Protein AF-A0A973DRN1-F1 (afdb_monomer_lite)

Sequence (180 aa):
MLWFLFCVGLLLAGYFIYGAIVEKIFGINEQRTTPAYTQEDGVDFVPMSTPKVYLVQLLNIAGVGPIFGPIMGALYGPAAMLWIVLGCIFGGAVHDYFAGMLSIRNGGASVPSITGRYLGNGAKHFMNVFAIVLLLLVGVVFVSAPAGMITNLVNDQTGIDMSVTSIVVVIFGYYIVATI

Structure (mmCIF, N/CA/C/O backbone):
data_AF-A0A973DRN1-F1
#
_entry.id   AF-A0A973DRN1-F1
#
loop_
_atom_site.group_PDB
_atom_site.id
_atom_site.type_symbol
_atom_site.label_atom_id
_atom_site.label_alt_id
_atom_site.label_comp_id
_atom_site.label_asym_id
_atom_site.label_entity_id
_atom_site.label_seq_id
_atom_site.pdbx_PDB_ins_code
_atom_site.Cartn_x
_atom_site.Cartn_y
_atom_site.Cartn_z
_atom_site.occupancy
_atom_site.B_iso_or_equiv
_atom_site.auth_seq_id
_atom_site.auth_comp_id
_atom_site.auth_asym_id
_atom_site.auth_atom_id
_atom_site.pdbx_PDB_model_num
ATOM 1 N N . MET A 1 1 ? 4.904 23.291 -12.813 1.00 78.62 1 MET A N 1
ATOM 2 C CA . MET A 1 1 ? 5.218 23.664 -11.415 1.00 78.62 1 MET A CA 1
ATOM 3 C C . MET A 1 1 ? 3.977 24.075 -10.621 1.00 78.62 1 MET A C 1
ATOM 5 O O . MET A 1 1 ? 3.707 23.446 -9.612 1.00 78.62 1 MET A O 1
ATOM 9 N N . LEU A 1 2 ? 3.184 25.057 -11.078 1.00 88.50 2 LEU A N 1
ATOM 10 C CA . LEU A 1 2 ? 2.003 25.547 -10.340 1.00 88.50 2 LEU A CA 1
ATOM 11 C C . LEU A 1 2 ? 0.982 24.447 -9.998 1.00 88.50 2 LEU A C 1
ATOM 13 O O . LEU A 1 2 ? 0.634 24.276 -8.837 1.00 88.50 2 LEU A O 1
ATOM 17 N N . TRP A 1 3 ? 0.560 23.661 -10.995 1.00 87.56 3 TRP A N 1
ATOM 18 C CA . TRP A 1 3 ? -0.372 22.549 -10.787 1.00 87.56 3 TRP A CA 1
ATOM 19 C C . TRP A 1 3 ? 0.146 21.530 -9.774 1.00 87.56 3 TRP A C 1
ATOM 21 O O . TRP A 1 3 ? -0.614 21.060 -8.939 1.00 87.56 3 TRP A O 1
ATOM 31 N N . PHE A 1 4 ? 1.442 21.214 -9.826 1.00 85.31 4 PHE A N 1
ATOM 32 C CA . PHE A 1 4 ? 2.068 20.261 -8.911 1.00 85.31 4 PHE A CA 1
ATOM 33 C C . PHE A 1 4 ? 1.972 20.748 -7.464 1.00 85.31 4 PHE A C 1
ATOM 35 O O . PHE A 1 4 ? 1.470 20.027 -6.607 1.00 85.31 4 PHE A O 1
ATOM 42 N N . LEU A 1 5 ? 2.361 22.000 -7.209 1.00 89.94 5 LEU A N 1
ATOM 43 C CA . LEU A 1 5 ? 2.260 22.604 -5.878 1.00 89.94 5 LEU A CA 1
ATOM 44 C C . LEU A 1 5 ? 0.807 22.705 -5.400 1.00 89.94 5 LEU A C 1
ATOM 46 O O . LEU A 1 5 ? 0.532 22.473 -4.226 1.00 89.94 5 LEU A O 1
ATOM 50 N N . PHE A 1 6 ? -0.130 22.990 -6.306 1.00 92.75 6 PHE A N 1
ATOM 51 C CA . PHE A 1 6 ? -1.557 22.990 -5.995 1.00 92.75 6 PHE A CA 1
ATOM 52 C C . PHE A 1 6 ? -2.053 21.600 -5.565 1.00 92.75 6 PHE A C 1
ATOM 54 O O . PHE A 1 6 ? -2.716 21.473 -4.540 1.00 92.75 6 PHE A O 1
ATOM 61 N N . CYS A 1 7 ? -1.674 20.548 -6.291 1.00 91.06 7 CYS A N 1
ATOM 62 C CA . CYS A 1 7 ? -1.975 19.160 -5.944 1.00 91.06 7 CYS A CA 1
ATOM 63 C C . CYS A 1 7 ? -1.381 18.744 -4.592 1.00 91.06 7 CYS A C 1
ATOM 65 O O . CYS A 1 7 ? -2.070 18.106 -3.799 1.00 91.06 7 CYS A O 1
ATOM 67 N N . VAL A 1 8 ? -0.142 19.145 -4.292 1.00 90.88 8 VAL A N 1
ATOM 68 C CA . VAL A 1 8 ? 0.466 18.934 -2.966 1.00 90.88 8 VAL A CA 1
ATOM 69 C C . VAL A 1 8 ? -0.336 19.662 -1.883 1.00 90.88 8 VAL A C 1
ATOM 71 O O . VAL A 1 8 ? -0.661 19.067 -0.857 1.00 90.88 8 VAL A O 1
ATOM 74 N N . GLY A 1 9 ? -0.719 20.918 -2.127 1.00 95.00 9 GLY A N 1
ATOM 75 C CA . GLY A 1 9 ? -1.577 21.683 -1.223 1.00 95.00 9 GLY A CA 1
ATOM 76 C C . GLY A 1 9 ? -2.928 21.008 -0.970 1.00 95.00 9 GLY A C 1
ATOM 77 O O . GLY A 1 9 ? -3.367 20.942 0.176 1.00 95.00 9 GLY A O 1
ATOM 78 N N . LEU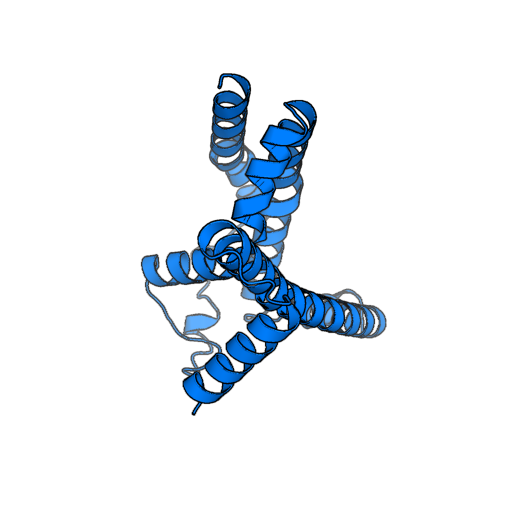 A 1 10 ? -3.555 20.444 -2.007 1.00 95.19 10 LEU A N 1
ATOM 79 C CA . LEU A 1 10 ? -4.798 19.678 -1.881 1.00 95.19 10 LEU A CA 1
ATOM 80 C C . LEU A 1 10 ? -4.624 18.401 -1.058 1.00 95.19 10 LEU A C 1
ATOM 82 O O . LEU A 1 10 ? -5.496 18.103 -0.250 1.00 95.19 10 LEU A O 1
ATOM 86 N N . LEU A 1 11 ? -3.525 17.662 -1.226 1.00 94.00 11 LEU A N 1
ATOM 87 C CA . LEU A 1 11 ? -3.251 16.470 -0.414 1.00 94.00 11 LEU A CA 1
ATOM 88 C C . LEU A 1 11 ? -3.082 16.831 1.068 1.00 94.00 11 LEU A C 1
ATOM 90 O O . LEU A 1 11 ? -3.669 16.174 1.926 1.00 94.00 11 LEU A O 1
ATOM 94 N N . LEU A 1 12 ? -2.344 17.906 1.367 1.00 95.88 12 LEU A N 1
ATOM 95 C CA . LEU A 1 12 ? -2.187 18.408 2.736 1.00 95.88 12 LEU A CA 1
ATOM 96 C C . LEU A 1 12 ? -3.529 18.861 3.324 1.00 95.88 12 LEU A C 1
ATOM 98 O O . LEU A 1 12 ? -3.886 18.464 4.432 1.00 95.88 12 LEU A O 1
ATOM 102 N N . ALA A 1 13 ? -4.303 19.648 2.574 1.00 96.38 13 ALA A N 1
ATOM 103 C CA . ALA A 1 13 ? -5.632 20.080 2.995 1.00 96.38 13 ALA A CA 1
ATOM 104 C C . ALA A 1 13 ? -6.580 18.886 3.195 1.00 96.38 13 ALA A C 1
ATOM 106 O O . ALA A 1 13 ? -7.304 18.836 4.185 1.00 96.38 13 ALA A O 1
ATOM 107 N N . GLY A 1 14 ? -6.545 17.900 2.297 1.00 95.69 14 GLY A N 1
ATOM 108 C CA . GLY A 1 14 ? -7.316 16.664 2.396 1.00 95.69 14 GLY A CA 1
ATOM 109 C C . GLY A 1 14 ? -6.985 15.878 3.662 1.00 95.69 14 GLY A C 1
ATOM 110 O O . GLY A 1 14 ? -7.902 15.459 4.364 1.00 95.69 14 GLY A O 1
ATOM 111 N N . TYR A 1 15 ? -5.702 15.751 4.007 1.00 94.25 15 TYR A N 1
ATOM 112 C CA . TYR A 1 15 ? -5.271 15.097 5.243 1.00 94.25 15 TYR A CA 1
ATOM 113 C C . TYR A 1 15 ? -5.842 15.786 6.492 1.00 94.25 15 TYR A C 1
ATOM 115 O O . TYR A 1 15 ? -6.495 15.136 7.306 1.00 94.25 15 TYR A O 1
ATOM 123 N N . PHE A 1 16 ? -5.659 17.104 6.629 1.00 95.50 16 PHE A N 1
ATOM 124 C CA . PHE A 1 16 ? -6.083 17.819 7.840 1.00 95.50 16 PHE A CA 1
ATOM 125 C C . PHE A 1 16 ? -7.595 18.050 7.929 1.00 95.50 16 PHE A C 1
ATOM 127 O O . PHE A 1 16 ? -8.151 18.023 9.023 1.00 95.50 16 PHE A O 1
ATOM 134 N N . ILE A 1 17 ? -8.267 18.301 6.804 1.00 95.62 17 ILE A N 1
ATOM 135 C CA . ILE A 1 17 ? -9.696 18.636 6.787 1.00 95.62 17 ILE A CA 1
ATOM 136 C C . ILE A 1 17 ? -10.526 17.363 6.651 1.00 95.62 17 ILE A C 1
ATOM 138 O O . ILE A 1 17 ? -11.336 17.043 7.518 1.00 95.62 17 ILE A O 1
ATOM 142 N N . TYR A 1 18 ? -10.339 16.631 5.553 1.00 95.06 18 TYR A N 1
ATOM 143 C CA . TYR A 1 18 ? -11.177 15.479 5.245 1.00 95.06 18 TYR A CA 1
ATOM 144 C C . TYR A 1 18 ? -10.809 14.260 6.095 1.00 95.06 18 TYR A C 1
ATOM 146 O O . TYR A 1 18 ? -11.709 13.561 6.555 1.00 95.06 18 TYR A O 1
ATOM 154 N N . GLY A 1 19 ? -9.523 14.065 6.403 1.00 93.19 19 GLY A N 1
ATOM 155 C CA . GLY A 1 19 ? -9.077 13.048 7.359 1.00 93.19 19 GLY A CA 1
ATOM 156 C C . GLY A 1 19 ? -9.730 13.214 8.735 1.00 93.19 19 GLY A C 1
ATOM 157 O O . GLY A 1 19 ? -10.298 12.258 9.254 1.00 93.19 19 GLY A O 1
ATOM 158 N N . ALA A 1 20 ? -9.775 14.440 9.268 1.00 93.31 20 ALA A N 1
ATOM 159 C CA . ALA A 1 20 ? -10.441 14.728 10.543 1.00 93.31 20 ALA A CA 1
ATOM 160 C C . ALA A 1 20 ? -11.959 14.462 10.499 1.00 93.31 20 ALA A C 1
ATOM 162 O O . ALA A 1 20 ? -12.541 13.957 11.462 1.00 93.31 20 ALA A O 1
ATOM 163 N N . ILE A 1 21 ? -12.619 14.776 9.377 1.00 94.62 21 ILE A N 1
ATOM 164 C CA . ILE A 1 21 ? -14.043 14.458 9.176 1.00 94.62 21 ILE A CA 1
ATOM 165 C C . ILE A 1 21 ? -14.252 12.938 9.183 1.00 94.62 21 ILE A C 1
ATOM 167 O O . ILE A 1 21 ? -15.132 12.441 9.885 1.00 94.62 21 ILE A O 1
ATOM 171 N N . VAL A 1 22 ? -13.440 12.203 8.426 1.00 94.69 22 VAL A N 1
ATOM 172 C CA . VAL A 1 22 ? -13.507 10.742 8.300 1.00 94.69 22 VAL A CA 1
ATOM 173 C C . VAL A 1 22 ? -13.267 10.047 9.641 1.00 94.69 22 VAL A C 1
ATOM 175 O O . VAL A 1 22 ? -14.045 9.169 10.022 1.00 94.69 22 VAL A O 1
ATOM 178 N N . GLU A 1 23 ? -12.247 10.472 10.383 1.00 92.94 23 GLU A N 1
ATOM 179 C CA . GLU A 1 23 ? -11.936 9.958 11.718 1.00 92.94 23 GLU A CA 1
ATOM 180 C C . GLU A 1 23 ? -13.122 10.135 12.674 1.00 92.94 23 GLU A C 1
ATOM 182 O O . GLU A 1 23 ? -13.538 9.193 13.360 1.00 92.94 23 GLU A O 1
ATOM 187 N N . LYS A 1 24 ? -13.736 11.324 12.656 1.00 91.25 24 LYS A N 1
ATOM 188 C CA . LYS A 1 24 ? -14.911 11.631 13.474 1.00 91.25 24 LYS A CA 1
ATOM 189 C C . LYS A 1 24 ? -16.131 10.792 13.087 1.00 91.25 24 LYS A C 1
ATOM 191 O O . LYS A 1 24 ? -16.859 10.355 13.975 1.00 91.25 24 LYS A O 1
ATOM 196 N N . ILE A 1 25 ? -16.359 10.563 11.792 1.00 92.19 25 ILE A N 1
ATOM 197 C CA . ILE A 1 25 ? -17.463 9.722 11.297 1.00 92.19 25 ILE A CA 1
ATOM 198 C C . ILE A 1 25 ? -17.281 8.269 11.748 1.00 92.19 25 ILE A C 1
ATOM 200 O O . ILE A 1 25 ? -18.249 7.625 12.151 1.00 92.19 25 ILE A O 1
ATOM 204 N N . PHE A 1 26 ? -16.056 7.745 11.690 1.00 88.69 26 PHE A N 1
ATOM 205 C CA . PHE A 1 26 ? -15.783 6.363 12.083 1.00 88.69 26 PHE A CA 1
ATOM 206 C C . PHE A 1 26 ? -15.842 6.149 13.607 1.00 88.69 26 PHE A C 1
ATOM 208 O O . PHE A 1 26 ? -16.214 5.064 14.079 1.00 88.69 26 PHE A O 1
ATOM 215 N N . GLY A 1 27 ? -15.465 7.177 14.373 1.00 89.50 27 GLY A N 1
ATOM 216 C CA . GLY A 1 27 ? -15.477 7.187 15.833 1.00 89.50 27 GLY A CA 1
ATOM 217 C C . GLY A 1 27 ? -14.359 6.334 16.427 1.00 89.50 27 GLY A C 1
ATOM 218 O O . GLY A 1 27 ? -14.568 5.173 16.793 1.00 89.50 27 GLY A O 1
ATOM 219 N N . ILE A 1 28 ? -13.150 6.884 16.524 1.00 87.38 28 ILE A N 1
ATOM 220 C CA . ILE A 1 28 ? -12.034 6.191 17.175 1.00 87.38 28 ILE A CA 1
ATOM 221 C C . ILE A 1 28 ? -12.237 6.095 18.692 1.00 87.38 28 ILE A C 1
ATOM 223 O O . ILE A 1 28 ? -12.831 6.968 19.317 1.00 87.38 28 ILE A O 1
ATOM 227 N N . ASN A 1 29 ? -11.738 5.012 19.286 1.00 87.50 29 ASN A N 1
ATOM 228 C CA . ASN A 1 29 ? -11.636 4.876 20.735 1.00 87.50 29 ASN A CA 1
ATOM 229 C C . ASN A 1 29 ? -10.167 4.639 21.088 1.00 87.50 29 ASN A C 1
ATOM 231 O O . ASN A 1 29 ? -9.670 3.524 20.934 1.00 87.50 29 ASN A O 1
ATOM 235 N N . GLU A 1 30 ? -9.502 5.687 21.565 1.00 84.38 30 GLU A N 1
ATOM 236 C CA . GLU A 1 30 ? -8.084 5.673 21.946 1.00 84.38 30 GLU A CA 1
ATOM 237 C C . GLU A 1 30 ? -7.785 4.760 23.143 1.00 84.38 30 GLU A C 1
ATOM 239 O O . GLU A 1 30 ? -6.661 4.298 23.307 1.00 84.38 30 GLU A O 1
ATOM 244 N N . GLN A 1 31 ? -8.789 4.452 23.967 1.00 87.44 31 GLN A N 1
ATOM 245 C CA . GLN A 1 31 ? -8.635 3.592 25.144 1.00 87.44 31 GLN A CA 1
ATOM 246 C C . GLN A 1 31 ? -8.634 2.102 24.778 1.00 87.44 31 GLN A C 1
ATOM 248 O O . GLN A 1 31 ? -8.351 1.253 25.623 1.00 87.44 31 GLN A O 1
ATOM 253 N N . ARG A 1 32 ? -8.984 1.754 23.533 1.00 86.25 32 ARG A N 1
ATOM 254 C CA . ARG A 1 32 ? -8.980 0.366 23.076 1.00 86.25 32 ARG A CA 1
ATOM 255 C C . ARG A 1 32 ? -7.545 -0.078 22.797 1.00 86.25 32 ARG A C 1
ATOM 257 O O . ARG A 1 32 ? -6.902 0.418 21.877 1.00 86.25 32 ARG A O 1
ATOM 264 N N . THR A 1 33 ? -7.090 -1.087 23.531 1.00 90.00 33 THR A N 1
ATOM 265 C CA . THR A 1 33 ? -5.830 -1.774 23.245 1.00 90.00 33 THR A CA 1
ATOM 266 C C . THR A 1 33 ? -5.900 -2.476 21.888 1.00 90.00 33 THR A C 1
ATOM 268 O O . THR A 1 33 ? -6.909 -3.091 21.530 1.00 90.00 33 THR A O 1
ATOM 271 N N . THR A 1 34 ? -4.841 -2.344 21.090 1.00 91.75 34 THR A N 1
ATOM 272 C CA . THR A 1 34 ? -4.790 -2.950 19.757 1.00 91.75 34 THR A CA 1
ATOM 273 C C . THR A 1 34 ? -4.494 -4.452 19.844 1.00 91.75 34 THR A C 1
ATOM 275 O O . THR A 1 34 ? -3.866 -4.902 20.807 1.00 91.75 34 THR A O 1
ATOM 278 N N . PRO A 1 35 ? -4.886 -5.235 18.818 1.00 91.00 35 PRO A N 1
ATOM 279 C CA . PRO A 1 35 ? -4.591 -6.665 18.731 1.00 91.00 35 PRO A CA 1
ATOM 280 C C . PRO A 1 35 ? -3.121 -7.021 18.946 1.00 91.00 35 PRO A C 1
ATOM 282 O O . PRO A 1 35 ? -2.840 -8.056 19.534 1.00 91.00 35 PRO A O 1
ATOM 285 N N . ALA A 1 36 ? -2.207 -6.130 18.550 1.00 90.38 36 ALA A N 1
ATOM 286 C CA . ALA A 1 36 ? -0.772 -6.300 18.751 1.00 90.38 36 ALA A CA 1
ATOM 287 C C . ALA A 1 36 ? -0.386 -6.519 20.224 1.00 90.38 36 ALA A C 1
ATOM 289 O O . ALA A 1 36 ? 0.563 -7.240 20.484 1.00 90.38 36 ALA A O 1
ATOM 290 N N . TYR A 1 37 ? -1.122 -5.928 21.175 1.00 91.06 37 TYR A N 1
ATOM 291 C CA . TYR A 1 37 ? -0.869 -6.085 22.613 1.00 91.06 37 TYR A CA 1
ATOM 292 C C . TYR A 1 37 ? -1.766 -7.136 23.275 1.00 91.06 37 TYR A C 1
ATOM 294 O O . TYR A 1 37 ? -1.409 -7.681 24.313 1.00 91.06 37 TYR A O 1
ATOM 302 N N . THR A 1 38 ? -2.959 -7.398 22.734 1.00 91.81 38 THR A N 1
ATOM 303 C CA . THR A 1 38 ? -3.909 -8.345 23.349 1.00 91.81 38 THR A CA 1
ATOM 304 C C . THR A 1 38 ? -3.744 -9.782 22.860 1.00 91.81 38 THR A C 1
ATOM 306 O O . THR A 1 38 ? -4.225 -10.694 23.522 1.00 91.81 38 THR A O 1
ATOM 309 N N . GLN A 1 39 ? -3.139 -9.981 21.686 1.00 90.69 39 GLN A N 1
ATOM 310 C CA . GLN A 1 39 ? -2.953 -11.281 21.030 1.00 90.69 39 GLN A CA 1
ATOM 311 C C . GLN A 1 39 ? -1.478 -11.515 20.666 1.00 90.69 39 GLN A C 1
ATOM 313 O O . GLN A 1 39 ? -1.200 -12.153 19.661 1.00 90.69 39 GLN A O 1
ATOM 318 N N . GLU A 1 40 ? -0.544 -10.968 21.450 1.00 91.25 40 GLU A N 1
ATOM 319 C CA . GLU A 1 40 ? 0.895 -11.047 21.175 1.00 91.25 40 GLU A CA 1
ATOM 320 C C . GLU A 1 40 ? 1.366 -12.503 21.020 1.00 91.25 40 GLU A C 1
ATOM 322 O O . GLU A 1 40 ? 1.253 -13.309 21.945 1.00 91.25 40 GLU A O 1
ATOM 327 N N . ASP A 1 41 ? 1.895 -12.827 19.841 1.00 90.12 41 ASP A N 1
ATOM 328 C CA . ASP A 1 41 ? 2.375 -14.168 19.483 1.00 90.12 41 ASP A CA 1
ATOM 329 C C . ASP A 1 41 ? 3.822 -14.169 18.957 1.00 90.12 41 ASP A C 1
ATOM 331 O O . ASP A 1 41 ? 4.394 -15.228 18.699 1.00 90.12 41 ASP A O 1
ATOM 335 N N . GLY A 1 42 ? 4.431 -12.987 18.816 1.00 87.88 42 GLY A N 1
ATOM 336 C CA . GLY A 1 42 ? 5.789 -12.828 18.300 1.00 87.88 42 GLY A CA 1
ATOM 337 C C . GLY A 1 42 ? 5.924 -13.017 16.784 1.00 87.88 42 GLY A C 1
ATOM 338 O O . GLY A 1 42 ? 7.045 -12.932 16.280 1.00 87.88 42 GLY A O 1
ATOM 339 N N . VAL A 1 43 ? 4.822 -13.253 16.061 1.00 87.12 43 VAL A N 1
ATOM 340 C CA . VAL A 1 43 ? 4.805 -13.516 14.614 1.00 87.12 43 VAL A CA 1
ATOM 341 C C . VAL A 1 43 ? 3.812 -12.593 13.904 1.00 87.12 43 VAL A C 1
ATOM 343 O O . VAL A 1 43 ? 4.248 -11.671 13.212 1.00 87.12 43 VAL A O 1
ATOM 346 N N . ASP A 1 44 ? 2.505 -12.792 14.092 1.00 85.94 44 ASP A N 1
ATOM 347 C CA . ASP A 1 44 ? 1.456 -11.986 13.450 1.00 85.94 44 ASP A CA 1
ATOM 348 C C . ASP A 1 44 ? 1.131 -10.725 14.271 1.00 85.94 44 ASP A C 1
ATOM 350 O O . ASP A 1 44 ? 0.787 -9.670 13.7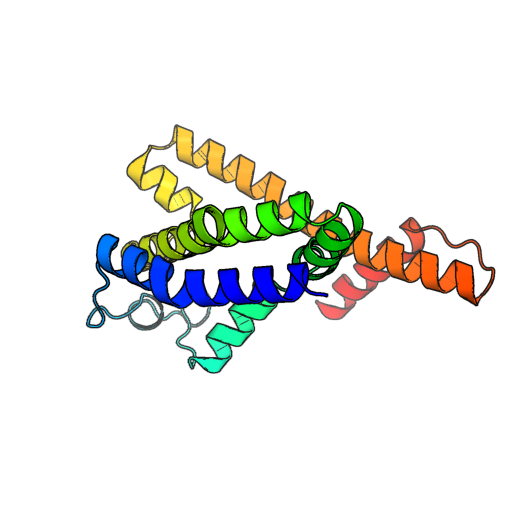25 1.00 85.94 44 ASP A O 1
ATOM 354 N N . PHE A 1 45 ? 1.284 -10.805 15.592 1.00 91.06 45 PHE A N 1
ATOM 355 C CA . PHE A 1 45 ? 0.999 -9.738 16.541 1.00 91.06 45 PHE A CA 1
ATOM 356 C C . PHE A 1 45 ? 2.257 -9.391 17.331 1.00 91.06 45 PHE A C 1
ATOM 358 O O . PHE A 1 45 ? 2.583 -10.008 18.345 1.00 91.06 45 PHE A O 1
ATOM 365 N N . VAL A 1 46 ? 2.956 -8.356 16.863 1.00 92.56 46 VAL A N 1
ATOM 366 C CA . VAL A 1 46 ? 4.184 -7.857 17.488 1.00 92.56 46 VAL A CA 1
ATOM 367 C C . VAL A 1 46 ? 4.027 -6.375 17.833 1.00 92.56 46 VAL A C 1
ATOM 369 O O . VAL A 1 46 ? 3.885 -5.544 16.927 1.00 92.56 46 VAL A O 1
ATOM 372 N N . PRO A 1 47 ? 4.079 -5.999 19.124 1.00 92.50 47 PRO A N 1
ATOM 373 C CA . PRO A 1 47 ? 4.163 -4.605 19.529 1.00 92.50 47 PRO A CA 1
ATOM 374 C C . PRO A 1 47 ? 5.394 -3.913 18.935 1.00 92.50 47 PRO A C 1
ATOM 376 O O . PRO A 1 47 ? 6.534 -4.336 19.124 1.00 92.50 47 PRO A O 1
ATOM 379 N N . MET A 1 48 ? 5.180 -2.800 18.237 1.00 92.44 48 MET A N 1
ATOM 380 C CA . MET A 1 48 ? 6.248 -2.018 17.616 1.00 92.44 48 MET A CA 1
ATOM 381 C C . MET A 1 48 ? 6.124 -0.542 17.977 1.00 92.44 48 MET A C 1
ATOM 383 O O . MET A 1 48 ? 5.031 -0.019 18.179 1.00 92.44 48 MET A O 1
ATOM 387 N N . SER A 1 49 ? 7.261 0.156 18.0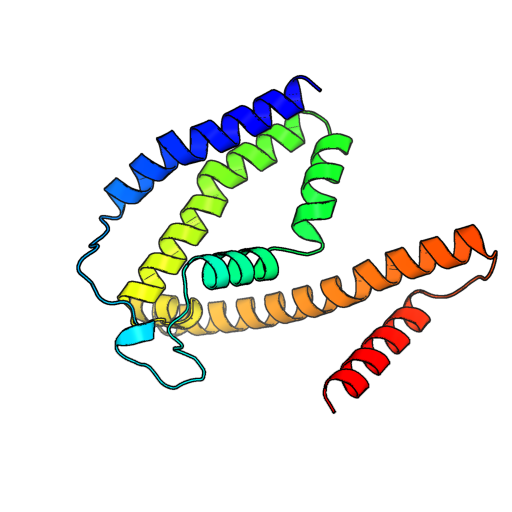30 1.00 94.25 49 SER A N 1
ATOM 388 C CA . SER A 1 49 ? 7.266 1.606 18.208 1.00 94.25 49 SER A CA 1
ATOM 389 C C . SER A 1 49 ? 6.694 2.313 16.976 1.00 94.25 49 SER A C 1
ATOM 391 O O . SER A 1 49 ? 6.876 1.864 15.843 1.00 94.25 49 SER A O 1
ATOM 393 N N . THR A 1 50 ? 6.057 3.465 17.183 1.00 91.81 50 THR A N 1
ATOM 394 C CA . THR A 1 50 ? 5.411 4.254 16.122 1.00 91.81 50 THR A CA 1
ATOM 395 C C . THR A 1 50 ? 6.296 4.493 14.887 1.00 91.81 50 THR A C 1
ATOM 397 O O . THR A 1 50 ? 5.817 4.263 13.778 1.00 91.81 50 THR A O 1
ATOM 400 N N . PRO A 1 51 ? 7.593 4.858 15.006 1.00 95.06 51 PRO A N 1
ATOM 401 C CA . PRO A 1 51 ? 8.453 5.042 13.834 1.00 95.06 51 PRO A CA 1
ATOM 402 C C . PRO A 1 51 ? 8.664 3.760 13.021 1.00 95.06 51 PRO A C 1
ATOM 404 O O . PRO A 1 51 ? 8.712 3.817 11.795 1.00 95.06 51 PRO A O 1
ATOM 407 N N . LYS A 1 52 ? 8.760 2.599 13.686 1.00 93.81 52 LYS A N 1
ATOM 408 C CA . LYS A 1 52 ? 8.880 1.304 13.000 1.00 93.81 52 LYS A CA 1
ATOM 409 C C . LYS A 1 52 ? 7.603 0.979 12.235 1.00 93.81 52 LYS A C 1
ATOM 411 O O . LYS A 1 52 ? 7.689 0.569 11.086 1.00 93.81 52 LYS A O 1
ATOM 416 N N . VAL A 1 53 ? 6.437 1.225 12.836 1.00 92.00 53 VAL A N 1
ATOM 417 C CA . VAL A 1 53 ? 5.138 1.027 12.171 1.00 92.00 53 VAL A CA 1
ATOM 418 C C . VAL A 1 53 ? 5.018 1.918 10.932 1.00 92.00 53 VAL A C 1
ATOM 420 O O . VAL A 1 53 ? 4.661 1.426 9.865 1.00 92.00 53 VAL A O 1
ATOM 423 N N . TYR A 1 54 ? 5.384 3.200 11.034 1.00 91.94 54 TYR A N 1
ATOM 424 C CA . TYR A 1 54 ? 5.403 4.105 9.879 1.00 91.94 54 TYR A CA 1
ATOM 425 C C . TYR A 1 54 ? 6.359 3.635 8.784 1.00 91.94 54 TYR A C 1
ATOM 427 O O . TYR A 1 54 ? 6.005 3.691 7.609 1.00 91.94 54 TYR A O 1
ATOM 435 N N . LEU A 1 55 ? 7.550 3.157 9.153 1.00 92.81 55 LEU A N 1
ATOM 436 C CA . LEU A 1 55 ? 8.505 2.624 8.189 1.00 92.81 55 LEU A CA 1
ATOM 437 C C . LEU A 1 55 ? 7.950 1.383 7.485 1.00 92.81 55 LEU A C 1
ATOM 439 O O . LEU A 1 55 ? 8.022 1.313 6.266 1.00 92.81 55 LEU A O 1
ATOM 443 N N . VAL A 1 56 ? 7.357 0.438 8.218 1.00 91.31 56 VAL A N 1
ATOM 444 C CA . VAL A 1 56 ? 6.730 -0.755 7.626 1.00 91.31 56 VAL A CA 1
ATOM 445 C C . VAL A 1 56 ? 5.607 -0.354 6.671 1.00 91.31 56 VAL A C 1
ATOM 447 O O . VAL A 1 56 ? 5.561 -0.849 5.550 1.00 91.31 56 VAL A O 1
ATOM 450 N N . GLN A 1 57 ? 4.752 0.598 7.054 1.00 89.25 57 GLN A N 1
ATOM 451 C CA . GLN A 1 57 ? 3.691 1.080 6.170 1.00 89.25 57 GLN A CA 1
ATOM 452 C C . GLN A 1 57 ? 4.254 1.764 4.919 1.00 89.25 57 GLN A C 1
ATOM 454 O O . GLN A 1 57 ? 3.759 1.525 3.819 1.00 89.25 57 GLN A O 1
ATOM 459 N N . LEU A 1 58 ? 5.303 2.579 5.071 1.00 89.00 58 LEU A N 1
ATOM 460 C CA . LEU A 1 58 ? 5.993 3.210 3.950 1.00 89.00 58 LEU A CA 1
ATOM 461 C C . LEU A 1 58 ? 6.588 2.159 3.012 1.00 89.00 58 LEU A C 1
ATOM 463 O O . LEU A 1 58 ? 6.409 2.273 1.807 1.00 89.00 58 LEU A O 1
ATOM 467 N N . LEU A 1 59 ? 7.250 1.132 3.547 1.00 87.56 59 LEU A N 1
ATOM 468 C CA . LEU A 1 59 ? 7.818 0.033 2.765 1.00 87.56 59 LEU A CA 1
ATOM 469 C C . LEU A 1 59 ? 6.731 -0.782 2.049 1.00 87.56 59 LEU A C 1
ATOM 471 O O . LEU A 1 59 ? 6.932 -1.168 0.904 1.00 87.56 59 LEU A O 1
ATOM 475 N N . ASN A 1 60 ? 5.571 -0.982 2.679 1.00 86.31 60 ASN A N 1
ATOM 476 C CA . ASN A 1 60 ? 4.449 -1.725 2.099 1.00 86.31 60 ASN A CA 1
ATOM 477 C C . ASN A 1 60 ? 3.774 -0.998 0.928 1.00 86.31 60 ASN A C 1
ATOM 479 O O . ASN A 1 60 ? 3.194 -1.649 0.062 1.00 86.31 60 ASN A O 1
ATOM 483 N N . ILE A 1 61 ? 3.832 0.337 0.892 1.00 83.19 61 ILE A N 1
ATOM 484 C CA . ILE A 1 61 ? 3.364 1.116 -0.264 1.00 83.19 61 ILE A CA 1
ATOM 485 C C . ILE A 1 61 ? 4.497 1.440 -1.239 1.00 83.19 61 ILE A C 1
ATOM 487 O O . ILE A 1 61 ? 4.231 1.711 -2.410 1.00 83.19 61 ILE A O 1
ATOM 491 N N . ALA A 1 62 ? 5.749 1.440 -0.773 1.00 81.25 62 ALA A N 1
ATOM 492 C CA . ALA A 1 62 ? 6.914 1.753 -1.579 1.00 81.25 62 ALA A CA 1
ATOM 493 C C . ALA A 1 62 ? 7.095 0.682 -2.649 1.00 81.25 62 ALA A C 1
ATOM 495 O O . ALA A 1 62 ? 7.287 -0.502 -2.389 1.00 81.25 62 ALA A O 1
ATOM 496 N N . GLY A 1 63 ? 7.043 1.121 -3.894 1.00 78.56 63 GLY A N 1
ATOM 497 C CA . GLY A 1 63 ? 7.186 0.232 -5.020 1.00 78.56 63 GLY A CA 1
ATOM 498 C C . GLY A 1 63 ? 7.016 0.985 -6.316 1.00 78.56 63 GLY A C 1
ATOM 499 O O . GLY A 1 63 ? 7.177 2.204 -6.404 1.00 78.56 63 GLY A O 1
ATOM 500 N N . VAL A 1 64 ? 6.652 0.228 -7.336 1.00 80.81 64 VAL A N 1
ATOM 501 C CA . VAL A 1 64 ? 6.583 0.724 -8.705 1.00 80.81 64 VAL A CA 1
ATOM 502 C C . VAL A 1 64 ? 5.470 1.772 -8.874 1.00 80.81 64 VAL A C 1
ATOM 504 O O . VAL A 1 64 ? 5.627 2.746 -9.607 1.00 80.81 64 VAL A O 1
ATOM 507 N N . GLY A 1 65 ? 4.373 1.616 -8.123 1.00 79.44 65 GLY A N 1
ATOM 508 C CA . GLY A 1 65 ? 3.213 2.511 -8.129 1.00 79.44 65 GLY A CA 1
ATOM 509 C C . GLY A 1 65 ? 3.538 3.958 -7.734 1.00 79.44 65 GLY A C 1
ATOM 510 O O . GLY A 1 65 ? 3.334 4.845 -8.561 1.00 79.44 65 GLY A O 1
ATOM 511 N N . PRO A 1 66 ? 4.068 4.237 -6.526 1.00 78.69 66 PRO A N 1
ATOM 512 C CA . PRO A 1 66 ? 4.400 5.605 -6.111 1.00 78.69 66 PRO A CA 1
ATOM 513 C C . PRO A 1 66 ? 5.465 6.309 -6.954 1.00 78.69 66 PRO A C 1
ATOM 515 O O . PRO A 1 66 ? 5.545 7.533 -6.915 1.00 78.69 66 PRO A O 1
ATOM 518 N N . ILE A 1 67 ? 6.277 5.564 -7.707 1.00 81.50 67 ILE A N 1
ATOM 519 C CA . ILE A 1 67 ? 7.275 6.139 -8.616 1.00 81.50 67 ILE A CA 1
ATOM 520 C C . ILE A 1 67 ? 6.608 6.515 -9.941 1.00 81.50 67 ILE A C 1
ATOM 522 O O . ILE A 1 67 ? 6.645 7.674 -10.355 1.00 81.50 67 ILE A O 1
ATOM 526 N N . PHE A 1 68 ? 5.953 5.558 -10.601 1.00 80.69 68 PHE A N 1
ATOM 527 C CA . PHE A 1 68 ? 5.362 5.808 -11.913 1.00 80.69 68 PHE A CA 1
ATOM 528 C C . PHE A 1 68 ? 4.072 6.616 -11.856 1.00 80.69 68 PHE A C 1
ATOM 530 O O . PHE A 1 68 ? 3.807 7.361 -12.788 1.00 80.69 68 PHE A O 1
ATOM 537 N N . GLY A 1 69 ? 3.280 6.521 -10.791 1.00 79.25 69 GLY A N 1
ATOM 538 C CA . GLY A 1 69 ? 2.013 7.243 -10.657 1.00 79.25 69 GLY A CA 1
ATOM 539 C C . GLY A 1 69 ? 2.170 8.760 -10.825 1.00 79.25 69 GLY A C 1
ATOM 540 O O . GLY A 1 69 ? 1.536 9.329 -11.714 1.00 79.25 69 GLY A O 1
ATOM 541 N N . PRO A 1 70 ? 3.043 9.428 -10.048 1.00 78.75 70 PRO A N 1
ATOM 542 C CA . PRO A 1 70 ? 3.313 10.856 -10.203 1.00 78.75 70 PRO A CA 1
ATOM 543 C C . PRO A 1 70 ? 3.950 11.212 -11.549 1.00 78.75 70 PRO A C 1
ATOM 545 O O . PRO A 1 70 ? 3.587 12.231 -12.134 1.00 78.75 70 PRO A O 1
ATOM 548 N N . ILE A 1 71 ? 4.861 10.375 -12.064 1.00 83.50 71 ILE A N 1
ATOM 549 C CA . ILE A 1 71 ? 5.502 10.593 -13.372 1.00 83.50 71 ILE A CA 1
ATOM 550 C C . ILE A 1 71 ? 4.450 10.553 -14.481 1.00 83.50 71 ILE A C 1
ATOM 552 O O . ILE A 1 71 ? 4.345 11.489 -15.266 1.00 83.50 71 ILE A O 1
ATOM 556 N N . MET A 1 72 ? 3.621 9.512 -14.510 1.00 80.31 72 MET A N 1
ATOM 557 C CA . MET A 1 72 ? 2.526 9.365 -15.465 1.00 80.31 72 MET A CA 1
ATOM 558 C C . MET A 1 72 ? 1.518 10.503 -15.307 1.00 80.31 72 MET A C 1
ATOM 560 O O . MET A 1 72 ? 1.130 11.112 -16.296 1.00 80.31 72 MET A O 1
ATOM 564 N N . GLY A 1 73 ? 1.159 10.871 -14.076 1.00 81.56 73 GLY A N 1
ATOM 565 C CA . GLY A 1 73 ? 0.317 12.038 -13.808 1.00 81.56 73 GLY A CA 1
ATOM 566 C C . GLY A 1 73 ? 0.894 13.338 -14.377 1.00 81.56 73 GLY A C 1
ATOM 567 O O . GLY A 1 73 ? 0.149 14.147 -14.923 1.00 81.56 73 GLY A O 1
ATOM 568 N N . ALA A 1 74 ? 2.214 13.525 -14.312 1.00 82.56 74 ALA A N 1
ATOM 569 C CA . ALA A 1 74 ? 2.887 14.669 -14.921 1.00 82.56 74 ALA A CA 1
ATOM 570 C C . ALA A 1 74 ? 2.912 14.588 -16.459 1.00 82.56 74 ALA A C 1
ATOM 572 O O . ALA A 1 74 ? 2.710 15.609 -17.118 1.00 82.56 74 ALA A O 1
ATOM 573 N N . LEU A 1 75 ? 3.114 13.394 -17.028 1.00 86.06 75 LEU A N 1
ATOM 574 C CA . LEU A 1 75 ? 3.158 13.156 -18.476 1.00 86.06 75 LEU A CA 1
ATOM 575 C C . LEU A 1 75 ? 1.786 13.319 -19.150 1.00 86.06 75 LEU A C 1
ATOM 577 O O . LEU A 1 75 ? 1.700 13.921 -20.217 1.00 86.06 75 LEU A O 1
ATOM 581 N N . TYR A 1 76 ? 0.709 12.837 -18.524 1.00 87.19 76 TYR A N 1
ATOM 582 C CA . TYR A 1 76 ? -0.668 12.957 -19.033 1.00 87.19 76 TYR A CA 1
ATOM 583 C C . TYR A 1 76 ? -1.319 14.317 -18.731 1.00 87.19 76 TYR A C 1
ATOM 585 O O . TYR A 1 76 ? -2.472 14.562 -19.095 1.00 87.19 76 TYR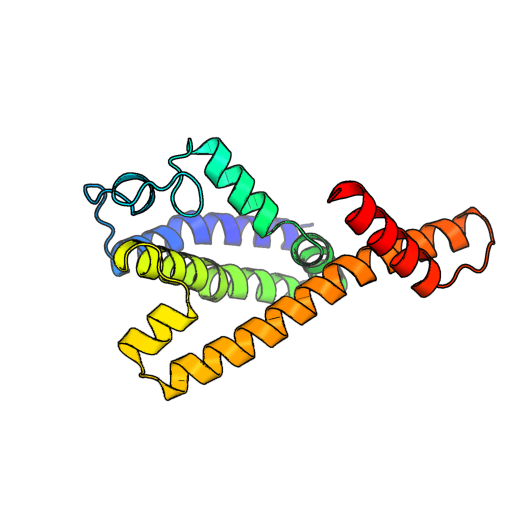 A O 1
ATOM 593 N N . GLY A 1 77 ? -0.579 15.221 -18.090 1.00 87.06 77 GLY A N 1
ATOM 594 C CA . GLY A 1 77 ? -0.980 16.600 -17.863 1.00 87.06 77 GLY A CA 1
ATOM 595 C C . GLY A 1 77 ? -1.865 16.829 -16.628 1.00 87.06 77 GLY A C 1
ATOM 596 O O . GLY A 1 77 ? -2.188 15.912 -15.871 1.00 87.06 77 GLY A O 1
ATOM 597 N N . PRO A 1 78 ? -2.281 18.090 -16.396 1.00 87.50 78 PRO A N 1
ATOM 598 C CA . PRO A 1 78 ? -2.897 18.511 -15.135 1.00 87.50 78 PRO A CA 1
ATOM 599 C C . PRO A 1 78 ? -4.183 17.766 -14.761 1.00 87.50 78 PRO A C 1
ATOM 601 O O . PRO A 1 78 ? -4.432 17.543 -13.579 1.00 87.50 78 PRO A O 1
ATOM 604 N N . ALA A 1 79 ? -4.986 17.360 -15.749 1.00 89.25 79 ALA A N 1
ATOM 605 C CA . ALA A 1 79 ? -6.231 16.631 -15.512 1.00 89.25 79 ALA A CA 1
ATOM 606 C C . ALA A 1 79 ? -5.980 15.264 -14.854 1.00 89.25 79 ALA A C 1
ATOM 608 O O . ALA A 1 79 ? -6.646 14.921 -13.878 1.00 89.25 79 ALA A O 1
ATOM 609 N N . ALA A 1 80 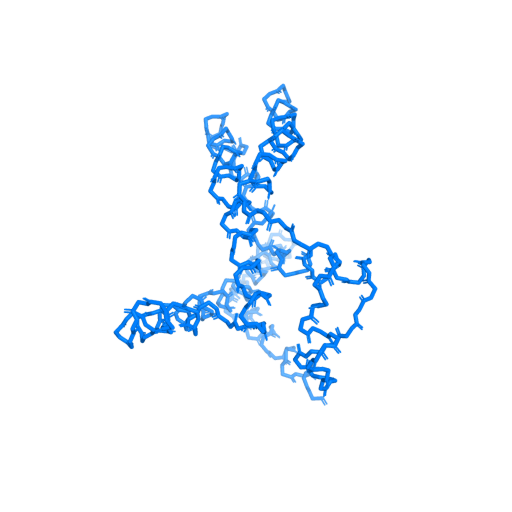? -4.978 14.519 -15.334 1.00 88.38 80 ALA A N 1
ATOM 610 C CA . ALA A 1 80 ? -4.594 13.238 -14.750 1.00 88.38 80 ALA A CA 1
ATOM 611 C C . ALA A 1 80 ? -4.074 13.415 -13.317 1.00 88.38 80 ALA A C 1
ATOM 613 O O . ALA A 1 80 ? -4.449 12.668 -12.417 1.00 88.38 80 ALA A O 1
ATOM 614 N N . MET A 1 81 ? -3.265 14.448 -13.079 1.00 85.94 81 MET A N 1
ATOM 615 C CA . MET A 1 81 ? -2.723 14.729 -11.751 1.00 85.94 81 MET A CA 1
ATOM 616 C C . MET A 1 81 ? -3.806 15.128 -10.735 1.00 85.94 81 MET A C 1
ATOM 618 O O . MET A 1 81 ? -3.797 14.639 -9.606 1.00 85.94 81 MET A O 1
ATOM 622 N N . LEU A 1 82 ? -4.774 15.962 -11.134 1.00 89.75 82 LEU A N 1
ATOM 623 C CA . LEU A 1 82 ? -5.929 16.295 -10.293 1.00 89.75 82 LEU A CA 1
ATOM 624 C C . LEU A 1 82 ? -6.769 15.056 -9.987 1.00 89.75 82 LEU A C 1
ATOM 626 O O . LEU A 1 82 ? -7.161 14.858 -8.839 1.00 89.75 82 LEU A O 1
ATOM 630 N N . TRP A 1 83 ? -7.005 14.203 -10.985 1.00 90.19 83 TRP A N 1
ATOM 631 C CA . TRP A 1 83 ? -7.749 12.961 -10.796 1.00 90.19 83 TRP A CA 1
ATOM 632 C C . TRP A 1 83 ? -7.069 12.026 -9.791 1.00 90.19 83 TRP A C 1
ATOM 634 O O . TRP A 1 83 ? -7.730 11.509 -8.893 1.00 90.19 83 TRP A O 1
ATOM 644 N N . ILE A 1 84 ? -5.745 11.864 -9.888 1.00 88.81 84 ILE A N 1
ATOM 645 C CA . ILE A 1 84 ? -4.957 11.068 -8.936 1.00 88.81 84 ILE A CA 1
ATOM 646 C C . ILE A 1 84 ? -5.097 11.630 -7.516 1.00 88.81 84 ILE A C 1
ATOM 648 O O . ILE A 1 84 ? -5.338 10.872 -6.578 1.00 88.81 84 ILE A O 1
ATOM 652 N N . VAL A 1 85 ? -4.990 12.951 -7.346 1.00 91.19 85 VAL A N 1
ATOM 653 C CA . VAL A 1 85 ? -5.104 13.592 -6.027 1.00 91.19 85 VAL A CA 1
ATOM 654 C C . VAL A 1 85 ? -6.500 13.435 -5.436 1.00 91.19 85 VAL A C 1
ATOM 656 O O . VAL A 1 85 ? -6.632 13.039 -4.279 1.00 91.19 85 VAL A O 1
ATOM 659 N N . LEU A 1 86 ? -7.546 13.701 -6.218 1.00 93.38 86 LEU A N 1
ATOM 660 C CA . LEU A 1 86 ? -8.925 13.556 -5.752 1.00 93.38 86 LEU A CA 1
ATOM 661 C C . LEU A 1 86 ? -9.248 12.090 -5.428 1.00 93.38 86 LEU A C 1
ATOM 663 O O . LEU A 1 86 ? -9.819 11.809 -4.375 1.00 93.38 86 LEU A O 1
ATOM 667 N N . GLY A 1 87 ? -8.826 11.152 -6.280 1.00 93.12 87 GLY A N 1
ATOM 668 C CA . GLY A 1 87 ? -8.972 9.717 -6.035 1.00 93.12 87 GLY A CA 1
ATOM 669 C C . GLY A 1 87 ? -8.239 9.250 -4.775 1.00 93.12 87 GLY A C 1
ATOM 670 O O . GLY A 1 87 ? -8.773 8.436 -4.021 1.00 93.12 87 GLY A O 1
ATOM 671 N N . CYS A 1 88 ? -7.058 9.808 -4.497 1.00 91.88 88 CYS A N 1
ATOM 672 C CA . CYS A 1 88 ? -6.306 9.538 -3.273 1.00 91.88 88 CYS A CA 1
ATOM 673 C C . CYS A 1 88 ? -7.059 10.025 -2.025 1.00 91.88 88 CYS A C 1
ATOM 675 O O . CYS A 1 88 ? -7.233 9.253 -1.086 1.00 91.88 88 CYS A O 1
ATOM 677 N N . ILE A 1 89 ? -7.560 11.266 -2.028 1.00 93.88 89 ILE A N 1
ATOM 678 C CA . ILE A 1 89 ? -8.232 11.866 -0.862 1.00 93.88 89 ILE A CA 1
ATOM 679 C C . ILE A 1 89 ? -9.559 11.170 -0.556 1.00 93.88 89 ILE A C 1
ATOM 681 O O . ILE A 1 89 ? -9.813 10.829 0.595 1.00 93.88 89 ILE A O 1
ATOM 685 N N . PHE A 1 90 ? -10.417 10.984 -1.562 1.00 93.19 90 PHE A N 1
ATOM 686 C CA . PHE A 1 90 ? -11.790 10.517 -1.343 1.00 93.19 90 PHE A CA 1
ATOM 687 C C . PHE A 1 90 ? -11.939 8.998 -1.402 1.00 93.19 90 PHE A C 1
ATOM 689 O O . PHE A 1 90 ? -12.830 8.452 -0.754 1.00 93.19 90 PHE A O 1
ATOM 696 N N . GLY A 1 91 ? -11.089 8.328 -2.179 1.00 90.62 91 GLY A N 1
ATOM 697 C CA . GLY A 1 91 ? -11.107 6.881 -2.349 1.00 90.62 91 GLY A CA 1
ATOM 698 C C . GLY A 1 91 ? -10.042 6.206 -1.498 1.00 90.62 91 GLY A C 1
ATOM 699 O O . GLY A 1 91 ? -10.365 5.586 -0.490 1.00 90.62 91 GLY A O 1
ATOM 700 N N . GLY A 1 92 ? -8.778 6.332 -1.907 1.00 91.19 92 GLY A N 1
ATOM 701 C CA . GLY A 1 92 ? -7.664 5.544 -1.366 1.00 91.19 92 GLY A CA 1
ATOM 702 C C . GLY A 1 92 ? -7.460 5.717 0.139 1.00 91.19 92 GLY A C 1
ATOM 703 O O . GLY A 1 92 ? -7.592 4.758 0.894 1.00 91.19 92 GLY A O 1
ATOM 704 N N . ALA A 1 93 ? -7.211 6.947 0.591 1.00 91.06 93 ALA A N 1
ATOM 705 C CA . ALA A 1 93 ? -6.922 7.230 1.997 1.00 91.06 93 ALA A CA 1
ATOM 706 C C . ALA A 1 93 ? -8.085 6.845 2.925 1.00 91.06 93 ALA A C 1
ATOM 708 O O . ALA A 1 93 ? -7.871 6.290 4.003 1.00 91.06 93 ALA A O 1
ATOM 709 N N . VAL A 1 94 ? -9.324 7.099 2.491 1.00 93.50 94 VAL A N 1
ATOM 710 C CA . VAL A 1 94 ? -10.528 6.697 3.232 1.00 93.50 94 VAL A CA 1
ATOM 711 C C . VAL A 1 94 ? -10.623 5.182 3.299 1.00 93.50 94 VAL A C 1
ATOM 713 O O . VAL A 1 94 ? -10.791 4.626 4.380 1.00 93.50 94 VAL A O 1
ATOM 716 N N . HIS A 1 95 ? -10.506 4.506 2.159 1.00 93.25 95 HIS A N 1
ATOM 717 C CA . HIS A 1 95 ? -10.599 3.057 2.085 1.00 93.25 95 HIS A CA 1
ATOM 718 C C . HIS A 1 95 ? -9.580 2.384 3.013 1.00 93.25 95 HIS A C 1
ATOM 720 O O . HIS A 1 95 ? -9.961 1.523 3.807 1.00 93.25 95 HIS A O 1
ATOM 726 N N . ASP A 1 96 ? -8.324 2.825 2.979 1.00 92.00 96 ASP A N 1
ATOM 727 C CA . ASP A 1 96 ? -7.250 2.255 3.795 1.00 92.00 96 ASP A CA 1
ATOM 728 C C . ASP A 1 96 ? -7.485 2.486 5.291 1.00 92.00 96 ASP A C 1
ATOM 730 O O . ASP A 1 96 ? -7.347 1.559 6.096 1.00 92.00 96 ASP A O 1
ATOM 734 N N . TYR A 1 97 ? -7.923 3.691 5.669 1.00 92.56 97 TYR A N 1
ATOM 735 C CA . TYR A 1 97 ? -8.270 4.004 7.053 1.00 92.56 97 TYR A CA 1
ATOM 736 C C . TYR A 1 97 ? -9.419 3.124 7.566 1.00 92.56 97 TYR A C 1
ATOM 738 O O . TYR A 1 97 ? -9.302 2.490 8.619 1.00 92.56 97 TYR A O 1
ATOM 746 N N . PHE A 1 98 ? -10.519 3.026 6.814 1.00 93.12 98 PHE A N 1
ATOM 747 C CA . PHE A 1 98 ? -11.669 2.205 7.200 1.00 93.12 98 PHE A CA 1
ATOM 748 C C . PHE A 1 98 ? -11.312 0.715 7.252 1.00 93.12 98 PHE A C 1
ATOM 750 O O . PHE A 1 98 ? -11.705 0.033 8.201 1.00 93.12 98 PHE A O 1
ATOM 757 N N . ALA A 1 99 ? -10.559 0.205 6.274 1.00 92.88 99 ALA A N 1
ATOM 758 C CA . ALA A 1 99 ? -10.130 -1.191 6.236 1.00 92.88 99 ALA A CA 1
ATOM 759 C C . ALA A 1 99 ? -9.233 -1.537 7.435 1.00 92.88 99 ALA A C 1
ATOM 761 O O . ALA A 1 99 ? -9.482 -2.534 8.121 1.00 92.88 99 ALA A O 1
ATOM 762 N N . GLY A 1 100 ? -8.250 -0.687 7.746 1.00 92.00 100 GLY A N 1
ATOM 763 C CA . GLY A 1 100 ? -7.374 -0.859 8.906 1.00 92.00 100 GLY A CA 1
ATOM 764 C C . GLY A 1 100 ? -8.145 -0.815 10.225 1.00 92.00 100 GLY A C 1
ATOM 765 O O . GLY A 1 100 ? -8.006 -1.700 11.072 1.00 92.00 100 GLY A O 1
ATOM 766 N N . MET A 1 101 ? -9.043 0.156 10.380 1.00 92.12 101 MET A N 1
ATOM 767 C CA . MET A 1 101 ? -9.849 0.272 11.592 1.00 92.12 101 MET A CA 1
ATOM 768 C C . MET A 1 101 ? -10.839 -0.891 11.770 1.00 92.12 101 MET A C 1
ATOM 770 O O . MET A 1 101 ? -11.044 -1.365 12.893 1.00 92.12 101 MET A O 1
ATOM 774 N N . LEU A 1 102 ? -11.440 -1.388 10.684 1.00 93.38 102 LEU A N 1
ATOM 775 C CA . LEU A 1 102 ? -12.273 -2.594 10.707 1.00 93.38 102 LEU A CA 1
ATOM 776 C C . LEU A 1 102 ? -11.457 -3.827 11.099 1.00 93.38 102 LEU A C 1
ATOM 778 O O . LEU A 1 102 ? -11.943 -4.630 11.900 1.00 93.38 102 LEU A O 1
ATOM 782 N N . SER A 1 103 ? -10.230 -3.954 10.590 1.00 93.62 103 SER A N 1
ATOM 783 C CA . SER A 1 103 ? -9.306 -5.027 10.961 1.00 93.62 103 SER A CA 1
ATOM 784 C C . SER A 1 103 ? -8.980 -5.001 12.451 1.00 93.62 103 SER A C 1
ATOM 786 O O . SER A 1 103 ? -9.243 -5.985 13.146 1.00 93.62 103 SER A O 1
ATOM 788 N N . ILE A 1 104 ? -8.555 -3.855 12.992 1.00 92.00 104 ILE A N 1
ATOM 789 C CA . ILE A 1 104 ? -8.253 -3.686 14.424 1.00 92.00 104 ILE A CA 1
ATOM 790 C C . ILE A 1 104 ? -9.471 -4.028 15.293 1.00 92.00 104 ILE A C 1
ATOM 792 O O . ILE A 1 104 ? -9.351 -4.740 16.292 1.00 92.00 104 ILE A O 1
ATOM 796 N N . ARG A 1 105 ? -10.672 -3.576 14.907 1.00 91.25 105 ARG A N 1
ATOM 797 C CA . ARG A 1 105 ? -11.913 -3.885 15.642 1.00 91.25 105 ARG A CA 1
ATOM 798 C C . ARG A 1 105 ? -12.304 -5.364 15.588 1.00 91.25 105 ARG A C 1
ATOM 800 O O . ARG A 1 105 ? -13.036 -5.807 16.470 1.00 91.25 105 ARG A O 1
ATOM 807 N N . ASN A 1 106 ? -11.819 -6.101 14.593 1.00 93.00 106 ASN A N 1
ATOM 808 C CA . ASN A 1 106 ? -12.031 -7.535 14.415 1.00 93.00 106 ASN A CA 1
ATOM 809 C C . ASN A 1 106 ? -10.800 -8.370 14.813 1.00 93.00 106 ASN A C 1
ATOM 811 O O . ASN A 1 106 ? -10.657 -9.492 14.342 1.00 93.00 106 ASN A O 1
ATOM 815 N N . GLY A 1 107 ? -9.922 -7.852 15.677 1.00 91.06 107 GLY A N 1
ATOM 816 C CA . GLY A 1 107 ? -8.793 -8.627 16.199 1.00 91.06 107 GLY A CA 1
ATOM 817 C C . GLY A 1 107 ? -7.617 -8.770 15.231 1.00 91.06 107 GLY A C 1
ATOM 818 O O . GLY A 1 107 ? -6.857 -9.715 15.368 1.00 91.06 107 GLY A O 1
ATOM 819 N N . GLY A 1 108 ? -7.466 -7.865 14.259 1.00 90.81 108 GLY A N 1
ATOM 820 C CA . GLY A 1 108 ? -6.419 -7.935 13.228 1.00 90.81 108 GLY A CA 1
ATOM 821 C C . GLY A 1 108 ? -6.795 -8.813 12.033 1.00 90.81 108 GLY A C 1
ATOM 822 O O . GLY A 1 108 ? -5.937 -9.260 11.283 1.00 90.81 108 GLY A O 1
ATOM 823 N N . ALA A 1 109 ? -8.088 -9.077 11.850 1.00 92.88 109 ALA A N 1
ATOM 824 C CA . ALA A 1 109 ? -8.590 -9.937 10.790 1.00 92.88 109 ALA A CA 1
ATOM 825 C C . ALA A 1 109 ? -8.250 -9.394 9.383 1.00 92.88 109 ALA A C 1
ATOM 827 O O . ALA A 1 109 ? -8.275 -8.184 9.142 1.00 92.88 109 ALA A O 1
ATOM 828 N N . SER A 1 110 ? -7.968 -10.290 8.434 1.00 92.31 110 SER A N 1
ATOM 829 C CA . SER A 1 110 ? -7.692 -9.939 7.033 1.00 92.31 110 SER A CA 1
ATOM 830 C C . SER A 1 110 ? -8.960 -9.503 6.290 1.00 92.31 110 SER A C 1
ATOM 832 O O . SER A 1 110 ? -10.067 -9.922 6.641 1.00 92.31 110 SER A O 1
ATOM 834 N N . VAL A 1 111 ? -8.823 -8.724 5.211 1.00 92.56 111 VAL A N 1
ATOM 835 C CA . VAL A 1 111 ? -9.972 -8.229 4.425 1.00 92.56 111 VAL A CA 1
ATOM 836 C C . VAL A 1 111 ? -10.935 -9.351 3.999 1.00 92.56 111 VAL A C 1
ATOM 838 O O . VAL A 1 111 ? -12.121 -9.227 4.305 1.00 92.56 111 VAL A O 1
ATOM 841 N N . PRO A 1 112 ? -10.492 -10.489 3.418 1.00 93.81 112 PRO A N 1
ATOM 842 C CA . PRO A 1 112 ? -11.416 -11.563 3.049 1.00 93.81 112 PRO A CA 1
ATOM 843 C C . PRO A 1 112 ? -12.173 -12.157 4.240 1.00 93.81 112 PRO A C 1
ATOM 845 O O . PRO A 1 112 ? -13.344 -12.521 4.120 1.00 93.81 112 PRO A O 1
ATOM 848 N N . SER A 1 113 ? -11.527 -12.248 5.406 1.00 93.06 113 SER A N 1
ATOM 849 C CA . SER A 1 113 ? -12.165 -12.769 6.616 1.00 93.06 113 SER A CA 1
ATOM 850 C C . SER A 1 113 ? -13.245 -11.822 7.152 1.00 93.06 113 SER A C 1
ATOM 852 O O . SER A 1 113 ? -14.337 -12.280 7.494 1.00 93.06 113 SER A O 1
ATOM 854 N N . ILE A 1 114 ? -12.993 -10.509 7.122 1.00 94.69 114 ILE A N 1
ATOM 855 C CA . ILE A 1 114 ? -13.967 -9.469 7.476 1.00 94.69 114 ILE A CA 1
ATOM 856 C C . ILE A 1 114 ? -15.133 -9.493 6.486 1.00 94.69 114 ILE A C 1
ATOM 858 O O . ILE A 1 114 ? -16.290 -9.557 6.903 1.00 94.69 114 ILE A O 1
ATOM 862 N N . THR A 1 115 ? -14.849 -9.516 5.180 1.00 94.06 115 THR A N 1
ATOM 863 C CA . THR A 1 115 ? -15.872 -9.636 4.132 1.00 94.06 115 THR A CA 1
ATOM 864 C C . THR A 1 115 ? -16.746 -10.865 4.371 1.00 94.06 115 THR A C 1
ATOM 866 O O . THR A 1 115 ? -17.967 -10.756 4.362 1.00 94.06 115 THR A O 1
ATOM 869 N N . GLY A 1 116 ? -16.147 -12.018 4.669 1.00 94.38 116 GLY A N 1
ATOM 870 C CA . GLY A 1 116 ? -16.893 -13.237 4.970 1.00 94.38 116 GLY A CA 1
ATOM 871 C C . GLY A 1 116 ? -17.771 -13.143 6.212 1.00 94.38 116 GLY A C 1
ATOM 872 O O . GLY A 1 116 ? -18.892 -13.646 6.204 1.00 94.38 116 GLY A O 1
ATOM 873 N N . ARG A 1 117 ? -17.289 -12.469 7.261 1.00 93.62 117 ARG A N 1
ATOM 874 C CA . ARG A 1 117 ? -18.039 -12.272 8.506 1.00 93.62 117 ARG A CA 1
ATOM 875 C C . ARG A 1 117 ? -19.326 -11.473 8.290 1.00 93.62 117 ARG A C 1
ATOM 877 O O . ARG A 1 117 ? -20.329 -11.793 8.919 1.00 93.62 117 ARG A O 1
ATOM 884 N N . TYR A 1 118 ? -19.297 -10.455 7.428 1.00 93.44 118 TYR A N 1
ATOM 885 C CA . TYR A 1 118 ? -20.431 -9.541 7.234 1.00 93.44 118 TYR A CA 1
ATOM 886 C C . TYR A 1 118 ? -21.299 -9.852 6.004 1.00 93.44 118 TYR A C 1
ATOM 888 O O . TYR A 1 118 ? -22.496 -9.590 6.035 1.00 93.44 118 TYR A O 1
ATOM 896 N N . LEU A 1 119 ? -20.725 -10.405 4.931 1.00 94.62 119 LEU A N 1
ATOM 897 C CA . LEU A 1 119 ? -21.410 -10.661 3.649 1.00 94.62 119 LEU A CA 1
ATOM 898 C C . LEU A 1 119 ? -21.601 -12.160 3.353 1.00 94.62 119 LEU A C 1
ATOM 900 O O . LEU A 1 119 ? -22.234 -12.522 2.362 1.00 94.62 119 LEU A O 1
ATOM 904 N N . GLY A 1 120 ? -21.066 -13.041 4.202 1.00 95.62 120 GLY A N 1
ATOM 905 C CA . GLY A 1 120 ? -21.195 -14.491 4.083 1.00 95.62 120 GLY A CA 1
ATOM 906 C C . GLY A 1 120 ? -20.115 -15.165 3.228 1.00 95.62 120 GLY A C 1
ATOM 907 O O . GLY A 1 120 ? -19.231 -14.537 2.639 1.00 95.62 120 GLY A O 1
ATOM 908 N N . ASN A 1 121 ? -20.187 -16.498 3.158 1.00 94.44 121 ASN A N 1
ATOM 909 C CA . ASN A 1 121 ? -19.135 -17.328 2.559 1.00 94.44 121 ASN A CA 1
ATOM 910 C C . ASN A 1 121 ? -18.943 -17.106 1.051 1.00 94.44 121 ASN A C 1
ATOM 912 O O . ASN A 1 121 ? -17.816 -17.193 0.573 1.00 94.44 121 ASN A O 1
ATOM 916 N N . GLY A 1 122 ? -19.999 -16.772 0.300 1.00 96.06 122 GLY A N 1
ATOM 917 C CA . GLY A 1 122 ? -19.874 -16.479 -1.134 1.00 96.06 122 GLY A CA 1
ATOM 918 C C . GLY A 1 122 ? -18.938 -15.295 -1.401 1.00 96.06 122 GLY A C 1
ATOM 919 O O . GLY A 1 122 ? -17.976 -15.414 -2.161 1.00 96.06 122 GLY A O 1
ATOM 920 N N . ALA A 1 123 ? -19.154 -14.182 -0.694 1.00 95.56 123 ALA A N 1
ATOM 921 C CA . ALA A 1 123 ? -18.306 -12.996 -0.788 1.00 95.56 123 ALA A CA 1
ATOM 922 C C . ALA A 1 123 ? -16.877 -13.259 -0.279 1.00 95.56 123 ALA A C 1
ATOM 924 O O . ALA A 1 123 ? -15.917 -12.763 -0.866 1.00 95.56 123 ALA A O 1
ATOM 925 N N . LYS A 1 124 ? -16.718 -14.091 0.763 1.00 95.19 124 LYS A N 1
ATOM 926 C CA . LYS A 1 124 ? -15.400 -14.531 1.255 1.00 95.19 124 LYS A CA 1
ATOM 927 C C . LYS A 1 124 ? -14.590 -15.236 0.171 1.00 95.19 124 LYS A C 1
ATOM 929 O O . LYS A 1 124 ? -13.426 -14.902 -0.035 1.00 95.19 124 LYS A O 1
ATOM 934 N N . HIS A 1 125 ? -15.186 -16.217 -0.506 1.00 96.00 125 HIS A N 1
ATOM 935 C CA . HIS A 1 125 ? -14.488 -16.980 -1.539 1.00 96.00 125 HIS A CA 1
ATOM 936 C C . HIS A 1 125 ? -14.152 -16.112 -2.749 1.00 96.00 125 HIS A C 1
ATOM 938 O O . HIS A 1 125 ? -13.027 -16.191 -3.237 1.00 96.00 125 HIS A O 1
ATOM 944 N N . PHE A 1 126 ? -15.065 -15.231 -3.167 1.00 96.69 126 PHE A N 1
ATOM 945 C CA . PHE A 1 126 ? -14.768 -14.236 -4.197 1.00 96.69 126 PHE A CA 1
ATOM 946 C C . PHE A 1 126 ? -13.571 -13.359 -3.804 1.00 96.69 126 PHE A C 1
ATOM 948 O O . PHE A 1 126 ? -12.619 -13.240 -4.573 1.00 96.69 126 PHE A O 1
ATOM 955 N N . MET A 1 127 ? -13.577 -12.808 -2.586 1.00 95.25 127 MET A N 1
ATOM 956 C CA . MET A 1 127 ? -12.497 -11.948 -2.100 1.00 95.25 127 MET A CA 1
ATOM 957 C C . MET A 1 127 ? -11.163 -12.696 -1.986 1.00 95.25 127 MET A C 1
ATOM 959 O O . MET A 1 127 ? -10.123 -12.137 -2.314 1.00 95.25 127 MET A O 1
ATOM 963 N N . ASN A 1 128 ? -11.175 -13.967 -1.577 1.00 95.25 128 ASN A N 1
ATOM 964 C CA . ASN A 1 128 ? -9.973 -14.803 -1.555 1.00 95.25 128 ASN A CA 1
ATOM 965 C C . ASN A 1 128 ? -9.399 -15.015 -2.960 1.00 95.25 128 ASN A C 1
ATOM 967 O O . ASN A 1 128 ? -8.200 -14.839 -3.153 1.00 95.25 128 ASN A O 1
ATOM 971 N N . VAL A 1 129 ? -10.237 -15.371 -3.941 1.00 96.62 129 VAL A N 1
ATOM 972 C CA . VAL A 1 129 ? -9.790 -15.546 -5.334 1.00 96.62 129 VAL A CA 1
ATOM 973 C C . VAL A 1 129 ? -9.231 -14.233 -5.875 1.00 96.62 129 VAL A C 1
ATOM 975 O O . VAL A 1 129 ? -8.139 -14.216 -6.440 1.00 96.62 129 VAL A O 1
ATOM 978 N N . PHE A 1 130 ? -9.940 -13.128 -5.643 1.00 95.38 130 PHE A N 1
ATOM 979 C CA . PHE A 1 130 ? -9.494 -11.798 -6.039 1.00 95.38 130 PHE A CA 1
ATOM 980 C C . PHE A 1 130 ? -8.139 -11.434 -5.412 1.00 95.38 130 PHE A C 1
ATOM 982 O O . PHE A 1 130 ? -7.229 -11.013 -6.124 1.00 95.38 130 PHE A O 1
ATOM 989 N N . ALA A 1 131 ? -7.969 -11.665 -4.107 1.00 93.94 131 ALA A N 1
ATOM 990 C CA . ALA A 1 131 ? -6.720 -11.403 -3.399 1.00 93.94 131 ALA A CA 1
ATOM 991 C C . ALA A 1 131 ? -5.558 -12.253 -3.934 1.00 93.94 131 ALA A C 1
ATOM 993 O O . ALA A 1 131 ? -4.473 -11.720 -4.134 1.00 93.94 131 ALA A O 1
ATOM 994 N N . ILE A 1 132 ? -5.774 -13.542 -4.220 1.00 95.56 132 ILE A N 1
ATOM 995 C CA . ILE A 1 132 ? -4.734 -14.421 -4.782 1.00 95.56 132 ILE A CA 1
ATOM 996 C C . ILE A 1 132 ? -4.267 -13.909 -6.148 1.00 95.56 132 ILE A C 1
ATOM 998 O O . ILE A 1 132 ? -3.064 -13.798 -6.383 1.00 95.56 132 ILE A O 1
ATOM 1002 N N . VAL A 1 133 ? -5.203 -13.564 -7.037 1.00 96.12 133 VAL A N 1
ATOM 1003 C CA . VAL A 1 133 ? -4.869 -13.022 -8.364 1.00 96.12 133 VAL A CA 1
ATOM 1004 C C . VAL A 1 133 ? -4.104 -11.706 -8.230 1.00 96.12 133 VAL A C 1
ATOM 1006 O O . VAL A 1 133 ? -3.099 -11.510 -8.913 1.00 96.12 133 VAL A O 1
ATOM 1009 N N . LEU A 1 134 ? -4.541 -10.823 -7.327 1.00 93.00 134 LEU A N 1
ATOM 1010 C CA . LEU A 1 134 ? -3.884 -9.541 -7.094 1.00 93.00 134 LEU A CA 1
ATOM 1011 C C . LEU A 1 134 ? -2.468 -9.720 -6.528 1.00 93.00 134 LEU A C 1
ATOM 1013 O O . LEU A 1 134 ? -1.539 -9.094 -7.026 1.00 93.00 134 LEU A O 1
ATOM 1017 N N . LEU A 1 135 ? -2.284 -10.596 -5.537 1.00 92.19 135 LEU A N 1
ATOM 1018 C CA . LEU A 1 135 ? -0.974 -10.893 -4.948 1.00 92.19 135 LEU A CA 1
ATOM 1019 C C . LEU A 1 135 ? -0.013 -11.499 -5.977 1.00 92.19 135 LEU A C 1
ATOM 1021 O O . LEU A 1 135 ? 1.160 -11.127 -6.011 1.00 92.19 135 LEU A O 1
ATOM 1025 N N . LEU A 1 136 ? -0.509 -12.372 -6.861 1.00 94.00 136 LEU A N 1
ATOM 1026 C CA . LEU A 1 136 ? 0.279 -12.898 -7.975 1.00 94.00 136 LEU A CA 1
ATOM 1027 C C . LEU A 1 136 ? 0.699 -11.775 -8.929 1.00 94.00 136 LEU A C 1
ATOM 1029 O O . LEU A 1 136 ? 1.872 -11.686 -9.290 1.00 94.00 136 LEU A O 1
ATOM 1033 N N . LEU A 1 137 ? -0.233 -10.897 -9.312 1.00 92.00 137 LEU A N 1
ATOM 1034 C CA . LEU A 1 137 ? 0.052 -9.771 -10.203 1.00 92.00 137 LEU A CA 1
ATOM 1035 C C . LEU A 1 137 ? 1.087 -8.817 -9.594 1.00 92.00 137 LEU A C 1
ATOM 1037 O O . LEU A 1 137 ? 1.998 -8.374 -10.294 1.00 92.00 137 LEU A O 1
ATOM 1041 N N . VAL A 1 138 ? 0.977 -8.533 -8.294 1.00 89.62 138 VAL A N 1
ATOM 1042 C CA . VAL A 1 138 ? 1.964 -7.738 -7.554 1.00 89.62 138 VAL A CA 1
ATOM 1043 C C . VAL A 1 138 ? 3.338 -8.400 -7.637 1.00 89.62 138 VAL A C 1
ATOM 1045 O O . VAL A 1 138 ? 4.294 -7.735 -8.029 1.00 89.62 138 VAL A O 1
ATOM 1048 N N . GLY A 1 139 ? 3.437 -9.706 -7.371 1.00 89.44 139 GLY A N 1
ATOM 1049 C CA . GLY A 1 139 ? 4.695 -10.447 -7.503 1.00 89.44 139 GLY A CA 1
ATOM 1050 C C . GLY A 1 139 ? 5.310 -10.331 -8.902 1.00 89.44 139 GLY A C 1
ATOM 1051 O O . GLY A 1 139 ? 6.499 -10.047 -9.034 1.00 89.44 139 GLY A O 1
ATOM 1052 N N . VAL A 1 140 ? 4.494 -10.463 -9.953 1.00 90.88 140 VAL A N 1
ATOM 1053 C CA . VAL A 1 140 ? 4.949 -10.304 -11.344 1.00 90.88 140 VAL A CA 1
ATOM 1054 C C . VAL A 1 140 ? 5.486 -8.895 -11.595 1.00 90.88 140 VAL A C 1
ATOM 1056 O O . VAL A 1 140 ? 6.601 -8.758 -12.093 1.00 90.88 140 VAL A O 1
ATOM 1059 N N . VAL A 1 141 ? 4.739 -7.851 -11.224 1.00 89.44 141 VAL A N 1
ATOM 1060 C CA . VAL A 1 141 ? 5.121 -6.449 -11.477 1.00 89.44 141 VAL A CA 1
ATOM 1061 C C . VAL A 1 141 ? 6.388 -6.054 -10.715 1.00 89.44 141 VAL A C 1
ATOM 1063 O O . VAL A 1 141 ? 7.234 -5.341 -11.261 1.00 89.44 141 VAL A O 1
ATOM 1066 N N . PHE A 1 142 ? 6.549 -6.534 -9.480 1.00 87.31 142 PHE A N 1
ATOM 1067 C CA . PHE A 1 142 ? 7.734 -6.256 -8.663 1.00 87.31 142 PHE A CA 1
ATOM 1068 C C . PHE A 1 142 ? 9.008 -6.908 -9.206 1.00 87.31 142 PHE A C 1
ATOM 1070 O O . PHE A 1 142 ? 10.095 -6.410 -8.933 1.00 87.31 142 PHE A O 1
ATOM 1077 N N . VAL A 1 143 ? 8.893 -7.964 -10.014 1.00 91.06 143 VAL A N 1
ATOM 1078 C CA . VAL A 1 143 ? 10.040 -8.572 -10.701 1.00 91.06 143 VAL A CA 1
ATOM 1079 C C . VAL A 1 143 ? 10.234 -7.962 -12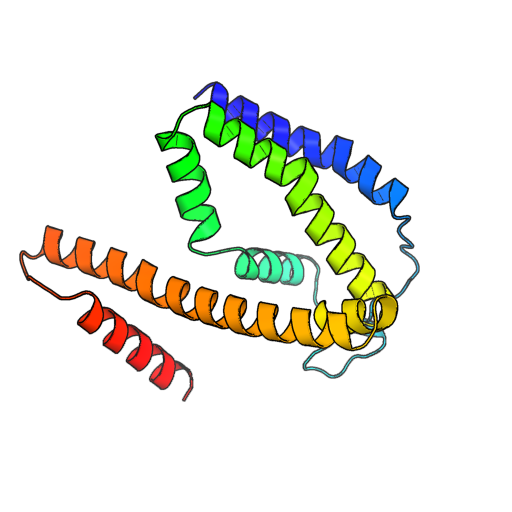.088 1.00 91.06 143 VAL A C 1
ATOM 1081 O O . VAL A 1 143 ? 11.343 -7.566 -12.451 1.00 91.06 143 VAL A O 1
ATOM 1084 N N . SER A 1 144 ? 9.162 -7.847 -12.873 1.00 91.25 144 SER A N 1
ATOM 1085 C CA . SER A 1 144 ? 9.246 -7.441 -14.276 1.00 91.25 144 SER A CA 1
ATOM 1086 C C . SER A 1 144 ? 9.641 -5.978 -14.448 1.00 91.25 144 SER A C 1
ATOM 1088 O O . SER A 1 144 ? 10.364 -5.653 -15.388 1.00 91.25 144 SER A O 1
ATOM 1090 N N . ALA A 1 145 ? 9.185 -5.080 -13.569 1.00 90.25 145 ALA A N 1
ATOM 1091 C CA . ALA A 1 145 ? 9.465 -3.659 -13.730 1.00 90.25 145 ALA A CA 1
ATOM 1092 C C . ALA A 1 145 ? 10.932 -3.301 -13.425 1.00 90.25 145 ALA A C 1
ATOM 1094 O O . ALA A 1 145 ? 11.552 -2.669 -14.283 1.00 90.25 145 ALA A O 1
ATOM 1095 N N . PRO A 1 146 ? 11.546 -3.735 -12.302 1.00 89.44 146 PRO A N 1
ATOM 1096 C CA . PRO A 1 146 ? 12.986 -3.572 -12.110 1.00 89.44 146 PRO A CA 1
ATOM 1097 C C . PRO A 1 146 ? 13.801 -4.285 -13.191 1.00 89.44 146 PRO A C 1
ATOM 1099 O O . PRO A 1 146 ? 14.768 -3.711 -13.685 1.00 89.44 146 PRO A O 1
ATOM 1102 N N . ALA A 1 147 ? 13.385 -5.486 -13.622 1.00 92.75 147 ALA A N 1
ATOM 1103 C CA . ALA A 1 147 ? 14.065 -6.196 -14.703 1.00 92.75 147 ALA A CA 1
ATOM 1104 C C . ALA A 1 147 ? 14.091 -5.387 -16.003 1.00 92.75 147 ALA A C 1
ATOM 1106 O O . ALA A 1 147 ? 15.142 -5.266 -16.631 1.00 92.75 147 ALA A O 1
ATOM 1107 N N . GLY A 1 148 ? 12.959 -4.792 -16.384 1.00 92.06 148 GLY A N 1
ATOM 1108 C CA . GLY A 1 148 ? 12.870 -3.914 -17.547 1.00 92.06 148 GLY A CA 1
ATOM 1109 C C . GLY A 1 148 ? 13.749 -2.670 -17.412 1.00 92.06 148 GLY A C 1
ATOM 1110 O O . GLY A 1 148 ? 14.462 -2.327 -18.350 1.00 92.06 148 GLY A O 1
ATOM 1111 N N . MET A 1 149 ? 13.766 -2.030 -16.236 1.00 89.50 149 MET A N 1
ATOM 1112 C CA . MET A 1 149 ? 14.610 -0.852 -15.996 1.00 89.50 149 MET A CA 1
ATOM 1113 C C . MET A 1 149 ? 16.103 -1.177 -16.093 1.00 89.50 149 MET A C 1
ATOM 1115 O O . MET A 1 149 ? 16.838 -0.451 -16.758 1.00 89.50 149 MET A O 1
ATOM 1119 N N . ILE A 1 150 ? 16.545 -2.272 -15.469 1.00 91.06 150 ILE A N 1
ATOM 1120 C CA . ILE A 1 150 ? 17.942 -2.727 -15.526 1.00 91.06 150 ILE A CA 1
ATOM 1121 C C . ILE A 1 150 ? 18.318 -3.094 -16.961 1.00 91.06 150 ILE A C 1
ATOM 1123 O O . ILE A 1 150 ? 19.383 -2.705 -17.426 1.00 91.06 150 ILE A O 1
ATOM 1127 N N . THR A 1 151 ? 17.441 -3.806 -17.670 1.00 92.38 151 THR A N 1
ATOM 1128 C CA . THR A 1 151 ? 17.687 -4.205 -19.062 1.00 92.38 151 THR A CA 1
ATOM 1129 C C . THR A 1 151 ? 17.874 -2.987 -19.960 1.00 92.38 151 THR A C 1
ATOM 1131 O O . THR A 1 151 ? 18.882 -2.905 -20.652 1.00 92.38 151 THR A O 1
ATOM 1134 N N . ASN A 1 152 ? 16.966 -2.009 -19.894 1.00 90.88 152 ASN A N 1
ATOM 1135 C CA . ASN A 1 152 ? 17.092 -0.773 -20.671 1.00 90.88 152 ASN A CA 1
ATOM 1136 C C . ASN A 1 152 ? 18.392 -0.038 -20.333 1.00 90.88 152 ASN A C 1
ATOM 1138 O O . ASN A 1 152 ? 19.133 0.344 -21.229 1.00 90.88 152 ASN A O 1
ATOM 1142 N N . LEU A 1 153 ? 18.712 0.091 -19.041 1.00 90.94 153 LEU A N 1
ATOM 1143 C CA . LEU A 1 153 ? 19.931 0.763 -18.602 1.00 90.94 153 LEU A CA 1
ATOM 1144 C C . LEU A 1 153 ? 21.197 0.079 -19.140 1.00 90.94 153 LEU A C 1
ATOM 1146 O O . LEU A 1 153 ? 22.107 0.761 -19.606 1.00 90.94 153 LEU A O 1
ATOM 1150 N N . VAL A 1 154 ? 21.265 -1.254 -19.081 1.00 90.31 154 VAL A N 1
ATOM 1151 C CA . VAL A 1 154 ? 22.422 -2.009 -19.578 1.00 90.31 154 VAL A CA 1
ATOM 1152 C C . VAL A 1 154 ? 22.515 -1.911 -21.094 1.00 90.31 154 VAL A C 1
ATOM 1154 O O . VAL A 1 154 ? 23.597 -1.614 -21.602 1.00 90.31 154 VAL A O 1
ATOM 1157 N N . ASN A 1 155 ? 21.412 -2.112 -21.813 1.00 91.06 155 ASN A N 1
ATOM 1158 C CA . ASN A 1 155 ? 21.413 -2.082 -23.272 1.00 91.06 155 ASN A CA 1
ATOM 1159 C C . ASN A 1 155 ? 21.814 -0.689 -23.789 1.00 91.06 155 ASN A C 1
ATOM 1161 O O . ASN A 1 155 ? 22.678 -0.591 -24.662 1.00 91.06 155 ASN A O 1
ATOM 1165 N N . ASP A 1 156 ? 21.291 0.380 -23.179 1.00 90.25 156 ASP A N 1
ATOM 1166 C CA . ASP A 1 156 ? 21.601 1.765 -23.551 1.00 90.25 156 ASP A CA 1
ATOM 1167 C C . ASP A 1 156 ? 23.059 2.153 -23.244 1.00 90.25 156 ASP A C 1
ATOM 1169 O O . ASP A 1 156 ? 23.678 2.889 -24.012 1.00 90.25 156 ASP A O 1
ATOM 1173 N N . GLN A 1 157 ? 23.631 1.678 -22.129 1.00 89.06 157 GLN A N 1
ATOM 1174 C CA . GLN A 1 157 ? 24.987 2.065 -21.709 1.00 89.06 157 GLN A CA 1
ATOM 1175 C C . GLN A 1 157 ? 26.102 1.192 -22.293 1.00 89.06 157 GLN A C 1
ATOM 1177 O O . GLN A 1 157 ? 27.226 1.667 -22.453 1.00 89.06 157 GLN A O 1
ATOM 1182 N N . THR A 1 158 ? 25.825 -0.082 -22.573 1.00 84.38 158 THR A N 1
ATOM 1183 C CA . THR A 1 158 ? 26.852 -1.063 -22.967 1.00 84.38 158 THR A CA 1
ATOM 1184 C C . THR A 1 158 ? 26.727 -1.533 -24.414 1.00 84.38 158 THR A C 1
ATOM 1186 O O . THR A 1 158 ? 27.666 -2.137 -24.930 1.00 84.38 158 THR A O 1
ATOM 1189 N N . GLY A 1 159 ? 25.594 -1.269 -25.078 1.00 80.19 159 GLY A N 1
ATOM 1190 C CA . GLY A 1 159 ? 25.310 -1.758 -26.430 1.00 80.19 159 GLY A CA 1
ATOM 1191 C C . GLY A 1 159 ? 25.106 -3.277 -26.517 1.00 80.19 159 GLY A C 1
ATOM 1192 O O . GLY A 1 159 ? 25.095 -3.831 -27.614 1.00 80.19 159 GLY A O 1
ATOM 1193 N N . ILE A 1 160 ? 24.977 -3.961 -25.377 1.00 82.06 160 ILE A N 1
ATOM 1194 C CA . ILE A 1 160 ? 24.660 -5.389 -25.298 1.00 82.06 160 ILE A CA 1
ATOM 1195 C C . ILE A 1 160 ? 23.148 -5.545 -25.483 1.00 82.06 160 ILE A C 1
ATOM 1197 O O . ILE A 1 160 ? 22.388 -4.884 -24.791 1.00 82.06 160 ILE A O 1
ATOM 1201 N N . ASP A 1 161 ? 22.698 -6.428 -26.378 1.00 82.31 161 ASP A N 1
ATOM 1202 C CA . ASP A 1 161 ? 21.267 -6.727 -26.537 1.00 82.31 161 ASP A CA 1
ATOM 1203 C C . ASP A 1 161 ? 20.838 -7.817 -25.547 1.00 82.31 161 ASP A C 1
ATOM 1205 O O . ASP A 1 161 ? 20.803 -9.014 -25.852 1.00 82.31 161 ASP A O 1
ATOM 1209 N N . MET A 1 162 ? 20.606 -7.410 -24.300 1.00 84.50 162 MET A N 1
ATOM 1210 C CA . MET A 1 162 ? 20.151 -8.312 -23.252 1.00 84.50 162 MET A CA 1
ATOM 1211 C C . MET A 1 162 ? 18.623 -8.367 -23.213 1.00 84.50 162 MET A C 1
ATOM 1213 O O . MET A 1 162 ? 17.943 -7.344 -23.232 1.00 84.50 162 MET A O 1
ATOM 1217 N N . SER A 1 163 ? 18.075 -9.579 -23.110 1.00 90.12 163 SER A N 1
ATOM 1218 C CA . SER A 1 163 ? 16.637 -9.787 -22.924 1.00 90.12 163 SER A CA 1
ATOM 1219 C C . SER A 1 163 ? 16.217 -9.543 -21.474 1.00 90.12 163 SER A C 1
ATOM 1221 O O . SER A 1 163 ? 16.894 -9.969 -20.534 1.00 90.12 163 SER A O 1
ATOM 1223 N N . VAL A 1 164 ? 15.028 -8.960 -21.291 1.00 89.56 164 VAL A N 1
ATOM 1224 C CA . VAL A 1 164 ? 14.386 -8.783 -19.976 1.00 89.56 164 VAL A CA 1
ATOM 1225 C C . VAL A 1 164 ? 14.256 -10.115 -19.236 1.00 89.56 164 VAL A C 1
ATOM 1227 O O . VAL A 1 164 ? 14.441 -10.172 -18.021 1.00 89.56 164 VAL A O 1
ATOM 1230 N N . THR A 1 165 ? 14.000 -11.210 -19.960 1.00 91.12 165 THR A N 1
ATOM 1231 C CA . THR A 1 165 ? 13.894 -12.554 -19.376 1.00 91.12 165 THR A CA 1
ATOM 1232 C C . THR A 1 165 ? 15.184 -12.969 -18.670 1.00 91.12 165 THR A C 1
ATOM 1234 O O . THR A 1 165 ? 15.120 -13.577 -17.603 1.00 91.12 165 THR A O 1
ATOM 1237 N N . SER A 1 166 ? 16.348 -12.598 -19.207 1.00 90.94 166 SER A N 1
ATOM 1238 C CA . SER A 1 166 ? 17.643 -12.909 -18.597 1.00 90.94 166 SER A CA 1
ATOM 1239 C C . SER A 1 166 ? 17.788 -12.237 -17.232 1.00 90.94 166 SER A C 1
ATOM 1241 O O . SER A 1 166 ? 18.174 -12.886 -16.262 1.00 90.94 166 SER A O 1
ATOM 1243 N N . ILE A 1 167 ? 17.403 -10.962 -17.121 1.00 92.75 167 ILE A N 1
ATOM 1244 C CA . ILE A 1 167 ? 17.439 -10.236 -15.846 1.00 92.75 167 ILE A CA 1
ATOM 1245 C C . ILE A 1 167 ? 16.396 -10.770 -14.861 1.00 92.75 167 ILE A C 1
ATOM 1247 O O . ILE A 1 167 ? 16.690 -10.891 -13.675 1.00 92.75 167 ILE A O 1
ATOM 1251 N N . VAL A 1 168 ? 15.208 -11.157 -15.330 1.00 94.25 168 VAL A N 1
ATOM 1252 C CA . VAL A 1 168 ? 14.199 -11.808 -14.477 1.00 94.25 168 VAL A CA 1
ATOM 1253 C C . VAL A 1 168 ? 14.758 -13.084 -13.840 1.00 94.25 168 VAL A C 1
ATOM 1255 O O . VAL A 1 168 ? 14.598 -13.282 -12.635 1.00 94.25 168 VAL A O 1
ATOM 1258 N N . VAL A 1 169 ? 15.453 -13.927 -14.612 1.00 93.44 169 VAL A N 1
ATOM 1259 C CA . VAL A 1 169 ? 16.096 -15.146 -14.087 1.00 93.44 169 VAL A CA 1
ATOM 1260 C C . VAL A 1 169 ? 17.154 -14.802 -13.036 1.00 93.44 169 VAL A C 1
ATOM 1262 O O . VAL A 1 169 ? 17.204 -15.452 -11.993 1.00 93.44 169 VAL A O 1
ATOM 1265 N N . VAL A 1 170 ? 17.954 -13.756 -13.263 1.00 93.12 170 VAL A N 1
ATOM 1266 C CA . VAL A 1 170 ? 18.943 -13.274 -12.282 1.00 93.12 170 VAL A CA 1
ATOM 1267 C C . VAL A 1 170 ? 18.270 -12.806 -10.988 1.00 93.12 170 VAL A C 1
ATOM 1269 O O . VAL A 1 170 ? 18.727 -13.173 -9.908 1.00 93.12 170 VAL A O 1
ATOM 1272 N N . ILE A 1 171 ? 17.169 -12.053 -11.073 1.00 92.75 171 ILE A N 1
ATOM 1273 C CA . ILE A 1 171 ? 16.418 -11.580 -9.897 1.00 92.75 171 ILE A CA 1
ATOM 1274 C C . ILE A 1 171 ? 15.858 -12.759 -9.096 1.00 92.75 171 ILE A C 1
ATOM 1276 O O . ILE A 1 171 ? 16.022 -12.802 -7.878 1.00 92.75 171 ILE A O 1
ATOM 1280 N N . PHE A 1 172 ? 15.243 -13.742 -9.758 1.00 92.69 172 PHE A N 1
ATOM 1281 C CA . PHE A 1 172 ? 14.760 -14.940 -9.067 1.00 92.69 172 PHE A CA 1
ATOM 1282 C C . PHE A 1 172 ? 15.900 -15.748 -8.444 1.00 92.69 172 PHE A C 1
ATOM 1284 O O . PHE A 1 172 ? 15.768 -16.200 -7.307 1.00 92.69 172 PHE A O 1
ATOM 1291 N N . GLY A 1 173 ? 17.026 -15.891 -9.148 1.00 93.56 173 GLY A N 1
ATOM 1292 C CA . GLY A 1 173 ? 18.226 -16.523 -8.603 1.00 93.56 173 GLY A CA 1
ATOM 1293 C C . GLY A 1 173 ? 18.712 -15.819 -7.335 1.00 93.56 173 GLY A C 1
ATOM 1294 O O . GLY A 1 173 ? 18.962 -16.476 -6.326 1.00 93.56 173 GLY A O 1
ATOM 1295 N N . TYR A 1 174 ? 18.761 -14.485 -7.351 1.00 92.31 174 TYR A N 1
ATOM 1296 C CA . TYR A 1 174 ? 19.091 -13.678 -6.178 1.00 92.31 174 TYR A CA 1
ATOM 1297 C C . TYR A 1 174 ? 18.108 -13.904 -5.022 1.00 92.31 174 TYR A C 1
ATOM 1299 O O . TYR A 1 174 ? 18.553 -14.119 -3.899 1.00 92.31 174 TYR A O 1
ATOM 1307 N N . TYR A 1 175 ? 16.795 -13.913 -5.273 1.00 89.81 175 TYR A N 1
ATOM 1308 C CA . TYR A 1 175 ? 15.803 -14.158 -4.219 1.00 89.81 175 TYR A CA 1
ATOM 1309 C C . TYR A 1 175 ? 15.940 -15.539 -3.584 1.00 89.81 175 TYR A C 1
ATOM 1311 O O . TYR A 1 175 ? 15.835 -15.647 -2.365 1.00 89.81 175 TYR A O 1
ATOM 1319 N N . ILE A 1 176 ? 16.220 -16.579 -4.373 1.00 92.00 176 ILE A N 1
ATOM 1320 C CA . ILE A 1 176 ? 16.470 -17.922 -3.833 1.00 92.00 176 ILE A CA 1
ATOM 1321 C C . ILE A 1 176 ? 17.701 -17.899 -2.925 1.00 92.00 176 ILE A C 1
ATOM 1323 O O . ILE A 1 176 ? 17.618 -18.353 -1.789 1.00 92.00 176 ILE A O 1
ATOM 1327 N N . VAL A 1 177 ? 18.816 -17.332 -3.394 1.00 93.81 177 VAL A N 1
ATOM 1328 C CA . VAL A 1 177 ? 20.062 -17.256 -2.613 1.00 93.81 177 VAL A CA 1
ATOM 1329 C C . VAL A 1 177 ? 19.887 -16.424 -1.345 1.00 93.81 177 VAL A C 1
ATOM 1331 O O . VAL A 1 177 ? 20.422 -16.795 -0.314 1.00 93.81 177 VAL A O 1
ATOM 1334 N N . ALA A 1 178 ? 19.135 -15.324 -1.399 1.00 90.25 178 ALA A N 1
ATOM 1335 C CA . ALA A 1 178 ? 18.900 -14.463 -0.243 1.00 90.25 178 ALA A CA 1
ATOM 1336 C C . ALA A 1 178 ? 17.954 -15.083 0.803 1.00 90.25 178 ALA A C 1
ATOM 1338 O O . ALA A 1 178 ? 17.897 -14.598 1.930 1.00 90.25 178 ALA A O 1
ATOM 1339 N N . THR A 1 179 ? 17.181 -16.104 0.417 1.00 84.75 179 THR A N 1
ATOM 1340 C CA . THR A 1 179 ? 16.242 -16.808 1.306 1.00 84.75 179 THR A CA 1
ATOM 1341 C C . THR A 1 179 ? 16.908 -17.970 2.055 1.00 84.75 179 THR A C 1
ATOM 1343 O O . THR A 1 179 ? 16.402 -18.377 3.100 1.00 84.75 179 THR A O 1
ATOM 1346 N N . ILE A 1 180 ? 18.008 -18.514 1.518 1.00 76.81 180 ILE A N 1
ATOM 1347 C CA . ILE A 1 180 ? 18.815 -19.593 2.120 1.00 76.81 180 ILE A CA 1
ATOM 1348 C C . ILE A 1 180 ? 19.793 -19.001 3.138 1.00 76.81 180 ILE A C 1
ATOM 1350 O O . ILE A 1 180 ? 19.925 -19.610 4.223 1.00 76.81 180 ILE A O 1
#

pLDDT: mean 90.47, std 4.35, range [76.81, 96.69]

Foldseek 3Di:
DVLVVVLVVLLVCLCVPVVVVLCVVVPDDPPDDFLLVVVPDVPLRHDDDPVVVVVVVCVVPPADCVVVQVVVCVVVDSVSSVVVSVCCSPPVVSVVVVLCVLCRVVSNDDPLVSQCVPVNDVSSVVVVVVVVVVVVVVVVCRLQVVLVVVQCVCCVPPVDNDDSVVSSVVVVVVVVVVVD

Secondary structure (DSSP, 8-state):
-HHHHHHHHHHHHIIIIIHHHHHHHHT--TTSPPHHHHS--SSSS----HHHHHHHHHHHH-SHHHHHHHHHHHHT-HHHHHHHHHHIIIIIHHHHHHHHHHHHHTTS--HHHHHHHHH-HHHHHHHHHHHHHHHHHHHHHHHHHHHHHHHHHHHHHH-----HHHHHHHHHHHHHHHH-

Radius of gyration: 20.55 Å; chains: 1; bounding box: 48×45×52 Å